Protein AF-E5CD20-F1 (afdb_monomer_lite)

pLDDT: mean 96.15, std 4.2, range [71.88, 98.69]

Structure (mmCIF, N/CA/C/O backbone):
data_AF-E5CD20-F1
#
_entry.id   AF-E5CD20-F1
#
loop_
_atom_site.group_PDB
_atom_site.id
_atom_site.type_symbol
_atom_site.label_atom_id
_atom_site.label_alt_id
_atom_site.label_comp_id
_atom_site.label_asym_id
_atom_site.label_entity_id
_atom_site.label_seq_id
_atom_site.pdbx_PDB_ins_code
_atom_site.Cartn_x
_atom_site.Cartn_y
_atom_site.Cartn_z
_atom_site.occupancy
_atom_site.B_iso_or_equiv
_atom_site.auth_seq_id
_atom_site.auth_comp_id
_atom_site.auth_asym_id
_atom_site.auth_atom_id
_atom_site.pdbx_PDB_model_num
ATOM 1 N N . MET A 1 1 ? -19.548 2.935 14.353 1.00 80.75 1 MET A N 1
ATOM 2 C CA . MET A 1 1 ? -18.164 2.834 14.851 1.00 80.75 1 MET A CA 1
ATOM 3 C C . MET A 1 1 ? -17.461 1.550 14.403 1.00 80.75 1 MET A C 1
ATOM 5 O O . MET A 1 1 ? -16.801 1.615 13.378 1.00 80.75 1 MET A O 1
ATOM 9 N N . ILE A 1 2 ? -17.649 0.372 15.028 1.00 89.50 2 ILE A N 1
ATOM 10 C CA . ILE A 1 2 ? -16.920 -0.865 14.626 1.00 89.50 2 ILE A CA 1
ATOM 11 C C . ILE A 1 2 ? -17.114 -1.231 13.142 1.00 89.50 2 ILE A C 1
ATOM 13 O O . ILE A 1 2 ? -16.157 -1.590 12.452 1.00 89.50 2 ILE A O 1
ATOM 17 N N . GLY A 1 3 ? -18.345 -1.116 12.628 1.00 91.00 3 GLY A N 1
ATOM 18 C CA . GLY A 1 3 ? -18.637 -1.394 11.216 1.00 91.00 3 GLY A CA 1
ATOM 19 C C . GLY A 1 3 ? -17.941 -0.434 10.241 1.00 91.00 3 GLY A C 1
ATOM 20 O O . GLY A 1 3 ? -17.517 -0.851 9.167 1.00 91.00 3 GLY A O 1
ATOM 21 N N . GLU A 1 4 ? -17.766 0.832 10.626 1.00 93.81 4 GLU A N 1
ATOM 22 C CA . GLU A 1 4 ? -17.084 1.843 9.804 1.00 93.81 4 GLU A CA 1
ATOM 23 C C . GLU A 1 4 ? -15.573 1.607 9.786 1.00 93.81 4 GLU A C 1
ATOM 25 O O . GLU A 1 4 ? -14.973 1.638 8.714 1.00 93.81 4 GLU A O 1
ATOM 30 N N . ILE A 1 5 ? -14.979 1.280 10.939 1.00 95.06 5 ILE A N 1
ATOM 31 C CA . ILE A 1 5 ? -13.550 0.948 11.044 1.00 95.06 5 ILE A CA 1
ATOM 32 C C . ILE A 1 5 ? -13.237 -0.337 10.278 1.00 95.06 5 ILE A C 1
ATOM 34 O O . ILE A 1 5 ? -12.269 -0.387 9.528 1.00 95.06 5 ILE A O 1
ATOM 38 N N . THR A 1 6 ? -14.100 -1.352 10.370 1.00 96.31 6 THR A N 1
ATOM 39 C CA . THR A 1 6 ? -13.944 -2.584 9.578 1.00 96.31 6 THR A CA 1
ATOM 40 C C . THR A 1 6 ? -14.031 -2.299 8.074 1.00 96.31 6 THR A C 1
ATOM 42 O O . THR A 1 6 ? -13.249 -2.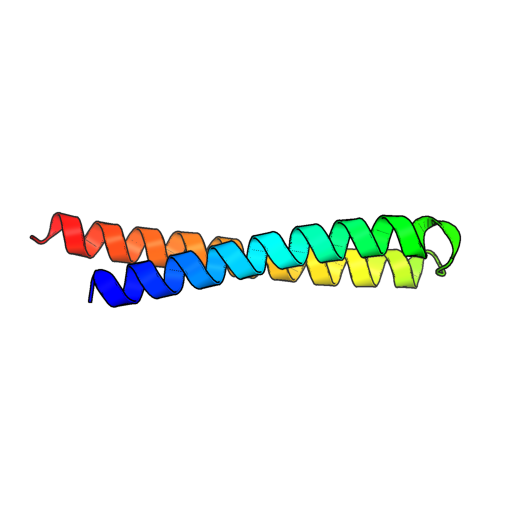837 7.299 1.00 96.31 6 THR A O 1
ATOM 45 N N . CYS A 1 7 ? -14.928 -1.405 7.642 1.00 97.25 7 CYS A N 1
ATOM 46 C CA . CYS A 1 7 ? -14.989 -0.989 6.241 1.00 97.25 7 CYS A CA 1
ATOM 47 C C . CYS A 1 7 ? -13.724 -0.229 5.802 1.00 97.25 7 CYS A C 1
ATOM 49 O O . CYS A 1 7 ? -13.246 -0.436 4.688 1.00 97.25 7 CYS A O 1
ATOM 51 N N . ALA A 1 8 ? -13.170 0.629 6.664 1.00 97.75 8 ALA A N 1
ATOM 52 C CA . ALA A 1 8 ? -11.923 1.338 6.394 1.00 97.75 8 ALA A CA 1
ATOM 53 C C . ALA A 1 8 ? -10.726 0.378 6.281 1.00 97.75 8 ALA A C 1
ATOM 55 O O . ALA A 1 8 ? -9.953 0.508 5.337 1.00 97.75 8 ALA A O 1
ATOM 56 N N . ILE A 1 9 ? -10.624 -0.608 7.178 1.00 98.38 9 ILE A N 1
ATOM 57 C CA . ILE A 1 9 ? -9.606 -1.671 7.144 1.00 98.38 9 ILE A CA 1
ATOM 58 C C . ILE A 1 9 ? -9.645 -2.405 5.804 1.00 98.38 9 ILE A C 1
ATOM 60 O O . ILE A 1 9 ? -8.649 -2.385 5.087 1.00 98.38 9 ILE A O 1
ATOM 64 N N . ASN A 1 10 ? -10.811 -2.930 5.410 1.00 98.19 10 ASN A N 1
ATOM 65 C CA . ASN A 1 10 ? -10.949 -3.681 4.159 1.00 98.19 10 ASN A CA 1
ATOM 66 C C . ASN A 1 10 ? -10.519 -2.851 2.935 1.00 98.19 10 ASN A C 1
ATOM 68 O O . ASN A 1 10 ? -9.879 -3.362 2.024 1.00 98.19 10 ASN A O 1
ATOM 72 N N . ARG A 1 11 ? -10.838 -1.548 2.913 1.00 98.38 11 ARG A N 1
ATOM 73 C CA . ARG A 1 11 ? -10.423 -0.645 1.823 1.00 98.38 11 ARG A CA 1
ATOM 74 C C . ARG A 1 11 ? -8.918 -0.399 1.793 1.00 98.38 11 ARG A C 1
ATOM 76 O O . ARG A 1 11 ? -8.373 -0.127 0.727 1.00 98.38 11 ARG A O 1
ATOM 83 N N . VAL A 1 12 ? -8.263 -0.374 2.951 1.00 98.56 12 VAL A N 1
ATOM 84 C CA . VAL A 1 12 ? -6.806 -0.212 3.035 1.00 98.56 12 VAL A CA 1
ATOM 85 C C . VAL A 1 12 ? -6.113 -1.505 2.612 1.00 98.56 12 VAL A C 1
ATOM 87 O O . VAL A 1 12 ? -5.145 -1.437 1.862 1.00 98.56 12 VAL A O 1
ATOM 90 N N . GLU A 1 13 ? -6.631 -2.662 3.024 1.00 98.50 13 GLU A N 1
ATOM 91 C CA . GLU A 1 13 ? -6.144 -3.977 2.588 1.00 98.50 13 GLU A CA 1
ATOM 92 C C . GLU A 1 13 ? -6.238 -4.128 1.064 1.00 98.50 13 GLU A C 1
ATOM 94 O O . GLU A 1 13 ? -5.229 -4.415 0.424 1.00 98.50 13 GLU A O 1
ATOM 99 N N . GLU A 1 14 ? -7.390 -3.805 0.468 1.00 98.56 14 GLU A N 1
ATOM 100 C CA . GLU A 1 14 ? -7.583 -3.856 -0.988 1.00 98.56 14 GLU A CA 1
ATOM 101 C C . GLU A 1 14 ? -6.618 -2.917 -1.739 1.00 98.56 14 GLU A C 1
ATOM 103 O O . GLU A 1 14 ? -6.049 -3.292 -2.762 1.00 98.56 14 GLU A O 1
ATOM 108 N N . GLN A 1 15 ? -6.366 -1.708 -1.223 1.00 98.69 15 GLN A N 1
ATOM 109 C CA . GLN A 1 15 ? -5.381 -0.792 -1.819 1.00 98.69 15 GLN A CA 1
ATOM 110 C C . GLN A 1 15 ? -3.949 -1.333 -1.744 1.00 98.69 15 GLN A C 1
ATOM 112 O O . GLN A 1 15 ? -3.160 -1.104 -2.659 1.00 98.69 15 GLN A O 1
ATOM 117 N N . ILE A 1 16 ? -3.593 -2.016 -0.654 1.00 98.69 16 ILE A N 1
ATOM 118 C CA . ILE A 1 16 ? -2.274 -2.640 -0.515 1.00 98.69 16 ILE A CA 1
ATOM 119 C C . ILE A 1 16 ? -2.123 -3.774 -1.532 1.00 98.69 16 ILE A C 1
ATOM 121 O O . ILE A 1 16 ? -1.087 -3.845 -2.188 1.00 98.69 16 ILE A O 1
ATOM 125 N N . GLU A 1 17 ? -3.139 -4.627 -1.687 1.00 98.44 17 GLU A N 1
ATOM 126 C CA . GLU A 1 17 ? -3.144 -5.706 -2.685 1.00 98.44 17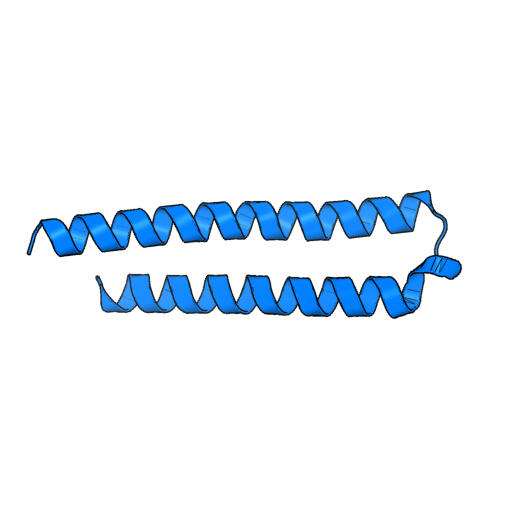 GLU A CA 1
ATOM 127 C C . GLU A 1 17 ? -2.990 -5.155 -4.107 1.00 98.44 17 GLU A C 1
ATOM 129 O O . GLU A 1 17 ? -2.091 -5.573 -4.832 1.00 98.44 17 GLU A O 1
ATOM 134 N N . GLN A 1 18 ? -3.762 -4.124 -4.465 1.00 98.56 18 GLN A N 1
ATOM 135 C CA . GLN A 1 18 ? -3.659 -3.468 -5.773 1.00 98.56 18 GLN A CA 1
ATOM 136 C C . GLN A 1 18 ? -2.264 -2.891 -6.047 1.00 98.56 18 GLN A C 1
ATOM 138 O O . GLN A 1 18 ? -1.781 -2.955 -7.175 1.00 98.56 18 GLN A O 1
ATOM 143 N N . LEU A 1 19 ? -1.592 -2.337 -5.033 1.00 98.56 19 LEU A N 1
ATOM 144 C CA . LEU A 1 19 ? -0.226 -1.827 -5.186 1.00 98.56 19 LEU A CA 1
ATOM 145 C C . LEU A 1 19 ? 0.804 -2.946 -5.349 1.00 98.56 19 LEU A C 1
ATOM 147 O O . LEU A 1 19 ? 1.822 -2.730 -6.005 1.00 98.56 19 LEU A O 1
ATOM 151 N N . PHE A 1 20 ? 0.575 -4.124 -4.762 1.00 98.50 20 PHE A N 1
ATOM 152 C CA . PHE A 1 20 ? 1.418 -5.288 -5.028 1.00 98.50 20 PHE A CA 1
ATOM 153 C C . PHE A 1 20 ? 1.251 -5.772 -6.468 1.00 98.50 20 PHE A C 1
ATOM 155 O O . PHE A 1 20 ? 2.265 -5.967 -7.139 1.00 98.50 20 PHE A O 1
ATOM 162 N N . ASP A 1 21 ? 0.016 -5.856 -6.965 1.00 98.38 21 ASP A N 1
ATOM 163 C CA . ASP A 1 21 ? -0.259 -6.192 -8.366 1.00 98.38 21 ASP A CA 1
ATOM 164 C C . ASP A 1 21 ? 0.375 -5.164 -9.321 1.00 98.38 21 ASP A C 1
ATOM 166 O O . ASP A 1 21 ? 1.075 -5.536 -10.264 1.00 98.38 21 ASP A O 1
ATOM 170 N N . GLU A 1 22 ? 0.223 -3.862 -9.039 1.00 98.12 22 GLU A N 1
ATOM 171 C CA . GLU A 1 22 ? 0.859 -2.784 -9.812 1.00 98.12 22 GLU A CA 1
ATOM 172 C C . GLU A 1 22 ? 2.387 -2.914 -9.794 1.00 98.12 22 GLU A C 1
ATOM 174 O O . GLU A 1 22 ? 3.048 -2.722 -10.818 1.00 98.12 22 GLU A O 1
ATOM 179 N N . LYS A 1 23 ? 2.970 -3.254 -8.639 1.00 98.06 23 LYS A N 1
ATOM 180 C CA . LYS A 1 23 ? 4.414 -3.452 -8.511 1.00 98.06 23 LYS A CA 1
ATOM 181 C C . LYS A 1 23 ? 4.889 -4.614 -9.376 1.00 98.06 23 LYS A C 1
ATOM 183 O O . LYS A 1 23 ? 5.901 -4.472 -10.061 1.00 98.06 23 LYS A O 1
ATOM 188 N N . GLU A 1 24 ? 4.192 -5.745 -9.340 1.00 98.12 24 GLU A N 1
ATOM 189 C CA . GLU A 1 24 ? 4.527 -6.913 -10.155 1.00 98.12 24 GLU A CA 1
ATOM 190 C C . GLU A 1 24 ? 4.397 -6.605 -11.649 1.00 98.12 24 GLU A C 1
ATOM 192 O O . GLU A 1 24 ? 5.333 -6.869 -12.408 1.00 98.12 24 GLU A O 1
ATOM 197 N N . GLU A 1 25 ? 3.301 -5.968 -12.070 1.00 97.56 25 GLU A N 1
ATOM 198 C CA . GLU A 1 25 ? 3.104 -5.537 -13.457 1.00 97.56 25 GLU A CA 1
ATOM 199 C C . GLU A 1 25 ? 4.208 -4.569 -13.906 1.00 97.56 25 GLU A C 1
ATOM 201 O O . GLU A 1 25 ? 4.781 -4.725 -14.989 1.00 97.56 25 GLU A O 1
ATOM 206 N N . PHE A 1 26 ? 4.574 -3.607 -13.055 1.00 97.44 26 PHE A N 1
ATOM 207 C CA . PHE A 1 26 ? 5.641 -2.654 -13.338 1.00 97.44 26 PHE A CA 1
ATOM 208 C C . PHE A 1 26 ? 7.002 -3.338 -13.512 1.00 97.44 26 PHE 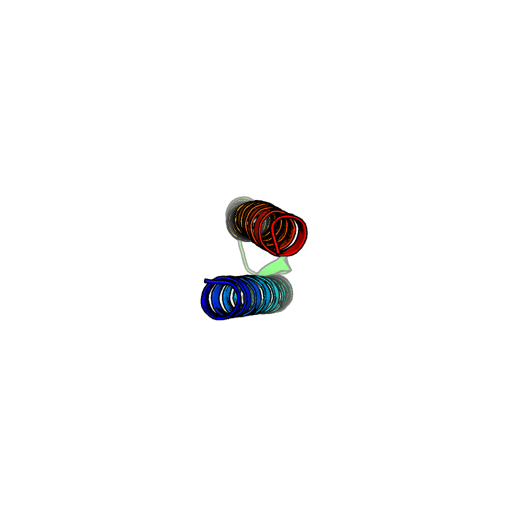A C 1
ATOM 210 O O . PHE A 1 26 ? 7.735 -3.010 -14.448 1.00 97.44 26 PHE A O 1
ATOM 217 N N . ILE A 1 27 ? 7.348 -4.286 -12.636 1.00 97.00 27 ILE A N 1
ATOM 218 C CA . ILE A 1 27 ? 8.597 -5.051 -12.738 1.00 97.00 27 ILE A CA 1
ATOM 219 C C . ILE A 1 27 ? 8.619 -5.816 -14.064 1.00 97.00 27 ILE A C 1
ATOM 221 O O . ILE A 1 27 ? 9.547 -5.638 -14.853 1.00 97.00 27 ILE A O 1
ATOM 225 N N . MET A 1 28 ? 7.564 -6.584 -14.354 1.00 95.62 28 MET A N 1
ATOM 226 C CA . MET A 1 28 ? 7.477 -7.389 -15.576 1.00 95.62 28 MET A CA 1
ATOM 227 C C . MET A 1 28 ? 7.564 -6.549 -16.855 1.00 95.62 28 MET A C 1
ATOM 229 O O . MET A 1 28 ? 8.166 -6.980 -17.837 1.00 95.62 28 MET A O 1
ATOM 233 N N . ALA A 1 29 ? 6.967 -5.356 -16.864 1.00 95.50 29 ALA A N 1
ATOM 234 C CA . ALA A 1 29 ? 6.935 -4.505 -18.047 1.00 95.50 29 ALA A CA 1
ATOM 235 C C . ALA A 1 29 ? 8.222 -3.689 -18.253 1.00 95.50 29 ALA A C 1
ATOM 237 O O . ALA A 1 29 ? 8.549 -3.352 -19.395 1.00 95.50 29 ALA A O 1
ATOM 238 N N . TYR A 1 30 ? 8.935 -3.331 -17.178 1.00 94.56 30 TYR A N 1
ATOM 239 C CA . TYR A 1 30 ? 9.940 -2.268 -17.245 1.00 94.56 30 TYR A CA 1
ATOM 240 C C . TYR A 1 30 ? 11.336 -2.601 -16.714 1.00 94.56 30 TYR A C 1
ATOM 242 O O . TYR A 1 30 ? 12.205 -1.733 -16.842 1.00 94.56 30 TYR A O 1
ATOM 250 N N . GLU A 1 31 ? 11.584 -3.805 -16.186 1.00 89.94 31 GLU A N 1
ATOM 251 C CA . GLU A 1 31 ? 12.893 -4.208 -15.635 1.00 89.94 31 GLU A CA 1
ATOM 252 C C . GLU A 1 31 ? 14.064 -3.904 -16.589 1.00 89.94 31 GLU A C 1
ATOM 254 O O . GLU A 1 31 ? 15.048 -3.289 -16.173 1.00 89.94 31 GLU A O 1
ATOM 259 N N . ASP A 1 32 ? 13.905 -4.209 -17.881 1.00 91.50 32 ASP A N 1
ATOM 260 C CA . ASP A 1 32 ? 14.920 -3.957 -18.917 1.00 91.50 32 ASP A CA 1
ATOM 261 C C . ASP A 1 32 ? 14.592 -2.774 -19.849 1.00 91.50 32 ASP A C 1
ATOM 263 O O . ASP A 1 32 ? 15.400 -2.400 -20.704 1.00 91.50 32 ASP A O 1
ATOM 267 N N . ALA A 1 33 ? 13.406 -2.171 -19.716 1.00 93.06 33 ALA A N 1
ATOM 268 C CA . ALA A 1 33 ? 12.929 -1.136 -20.639 1.00 93.06 33 ALA A CA 1
ATOM 269 C C . ALA A 1 33 ? 13.181 0.295 -20.139 1.00 93.06 33 ALA A C 1
ATOM 271 O O . ALA A 1 33 ? 13.319 1.218 -20.948 1.00 93.06 33 ALA A O 1
ATOM 272 N N . LEU A 1 34 ? 13.235 0.509 -18.819 1.00 94.44 34 LEU A N 1
ATOM 273 C CA . LEU A 1 34 ? 13.455 1.833 -18.234 1.00 94.44 34 LEU A CA 1
ATOM 274 C C . LEU A 1 34 ? 14.922 2.068 -17.854 1.00 94.44 34 LEU A C 1
ATOM 276 O O . LEU A 1 34 ? 15.601 1.165 -17.365 1.00 94.44 34 LEU A O 1
ATOM 280 N N . PRO A 1 35 ? 15.417 3.320 -17.951 1.00 97.06 35 PRO A N 1
ATOM 281 C CA . PRO A 1 35 ? 16.669 3.690 -17.308 1.00 97.06 35 PRO A CA 1
ATOM 282 C C . PRO A 1 35 ? 16.629 3.328 -15.821 1.00 97.06 35 PRO A C 1
ATOM 284 O O . PRO A 1 35 ? 15.695 3.705 -15.108 1.00 97.06 35 PRO A O 1
ATOM 287 N N . ARG A 1 36 ? 17.678 2.653 -15.337 1.00 94.94 36 ARG A N 1
ATOM 288 C CA . ARG A 1 36 ? 17.758 2.112 -13.968 1.00 94.94 36 ARG A CA 1
ATOM 289 C C . ARG A 1 36 ? 17.359 3.114 -12.881 1.00 94.94 36 ARG A C 1
ATOM 291 O O . ARG A 1 36 ? 16.720 2.748 -11.903 1.00 94.94 36 ARG A O 1
ATOM 298 N N . THR A 1 37 ? 17.728 4.383 -13.034 1.00 96.31 37 THR A N 1
ATOM 299 C CA . THR A 1 37 ? 17.390 5.440 -12.070 1.00 96.31 37 THR A CA 1
ATOM 300 C C . THR A 1 37 ? 15.888 5.730 -12.007 1.00 96.31 37 THR A C 1
ATOM 302 O O . THR A 1 37 ? 15.364 5.935 -10.917 1.00 96.31 37 THR A O 1
ATOM 305 N N . MET A 1 38 ? 15.184 5.716 -13.143 1.00 96.19 38 MET A N 1
ATOM 306 C CA . MET A 1 38 ? 13.729 5.895 -13.196 1.00 96.19 38 MET A CA 1
ATOM 307 C C . MET A 1 38 ? 12.989 4.660 -12.687 1.00 96.19 38 MET A C 1
ATOM 309 O O . MET A 1 38 ? 12.026 4.806 -11.937 1.00 96.19 38 MET A O 1
ATOM 313 N N . TYR A 1 39 ? 13.473 3.467 -13.046 1.00 97.06 39 TYR A N 1
ATOM 314 C CA . TYR A 1 39 ? 12.941 2.197 -12.556 1.00 97.06 39 TYR A CA 1
ATOM 315 C C . TYR A 1 39 ? 12.963 2.134 -11.022 1.00 97.06 39 TYR A C 1
ATOM 317 O O . TYR A 1 39 ? 11.926 1.975 -10.382 1.00 97.06 39 TYR A O 1
ATOM 325 N N . LEU A 1 40 ? 14.132 2.378 -10.420 1.00 97.31 40 LEU A N 1
ATOM 326 C CA . LEU A 1 40 ? 14.290 2.360 -8.964 1.00 97.31 40 LEU A CA 1
ATOM 327 C C . LEU A 1 40 ? 13.475 3.447 -8.264 1.00 97.31 40 LEU A C 1
ATOM 329 O O . LEU A 1 40 ? 12.941 3.203 -7.183 1.00 97.31 40 LEU A O 1
ATOM 333 N N . LYS A 1 41 ? 13.369 4.638 -8.866 1.00 97.69 41 LYS A N 1
ATOM 334 C CA . LYS A 1 41 ? 12.555 5.721 -8.309 1.00 97.69 41 LYS A CA 1
ATOM 335 C C . LYS A 1 41 ? 11.087 5.300 -8.203 1.00 97.69 41 LYS A C 1
ATOM 337 O O . LYS A 1 41 ? 10.514 5.429 -7.129 1.00 97.69 41 LYS A O 1
ATOM 342 N N . LYS A 1 42 ? 10.512 4.748 -9.277 1.00 97.12 42 LYS A N 1
ATOM 343 C CA . LYS A 1 42 ? 9.121 4.273 -9.285 1.00 97.12 42 LYS A CA 1
ATOM 344 C C . LYS A 1 42 ? 8.883 3.119 -8.314 1.00 97.12 42 LYS A C 1
ATOM 346 O O . LYS A 1 42 ? 7.909 3.160 -7.574 1.00 97.12 42 LYS A O 1
ATOM 351 N N . LEU A 1 43 ? 9.793 2.144 -8.246 1.00 97.56 43 LEU A N 1
ATOM 352 C CA . LEU A 1 43 ? 9.693 1.073 -7.248 1.00 97.56 43 LEU A CA 1
ATOM 353 C C . LEU A 1 43 ? 9.681 1.620 -5.820 1.00 97.56 43 LEU A C 1
ATOM 355 O O . LEU A 1 43 ? 8.869 1.198 -5.006 1.00 97.56 43 LEU A O 1
ATOM 359 N N . THR A 1 44 ? 10.547 2.595 -5.539 1.00 98.00 44 THR A N 1
ATOM 360 C CA . THR A 1 44 ? 10.631 3.224 -4.216 1.00 98.00 44 THR A CA 1
ATOM 361 C C . THR A 1 44 ? 9.357 4.006 -3.884 1.00 98.00 44 THR A C 1
ATOM 363 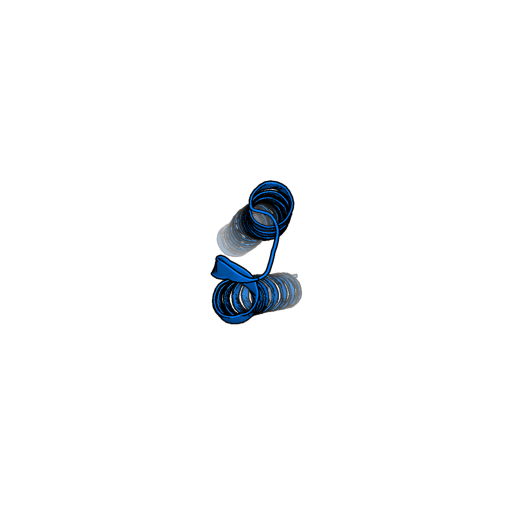O O . THR A 1 44 ? 8.934 4.013 -2.731 1.00 98.00 44 THR A O 1
ATOM 366 N N . GLU A 1 45 ? 8.734 4.655 -4.872 1.00 98.44 45 GLU A N 1
ATOM 367 C CA . GLU A 1 45 ? 7.446 5.345 -4.712 1.00 98.44 45 GLU A CA 1
ATOM 368 C C . GLU A 1 45 ? 6.325 4.359 -4.339 1.00 98.44 45 GLU A C 1
ATOM 370 O O . GLU A 1 45 ? 5.602 4.609 -3.374 1.00 98.44 45 GLU A O 1
ATOM 375 N N . ILE A 1 46 ? 6.225 3.220 -5.038 1.00 98.31 46 ILE A N 1
ATOM 376 C CA . ILE A 1 46 ? 5.241 2.166 -4.734 1.00 98.31 46 ILE A CA 1
ATOM 377 C C . ILE A 1 46 ? 5.493 1.578 -3.339 1.00 98.31 46 ILE A C 1
ATOM 379 O O . ILE A 1 46 ? 4.574 1.505 -2.525 1.00 98.31 46 ILE A O 1
ATOM 383 N N . ASP A 1 47 ? 6.745 1.234 -3.025 1.00 98.50 47 ASP A N 1
ATOM 384 C CA . ASP A 1 47 ? 7.117 0.687 -1.715 1.00 98.50 47 ASP A CA 1
ATOM 385 C C . ASP A 1 47 ? 6.800 1.655 -0.572 1.00 98.50 47 ASP A C 1
ATOM 387 O O . ASP A 1 47 ? 6.211 1.260 0.435 1.00 98.50 47 ASP A O 1
ATOM 391 N N . SER A 1 48 ? 7.097 2.944 -0.753 1.00 98.56 48 SER A N 1
ATOM 392 C CA . SER A 1 48 ? 6.771 3.973 0.241 1.00 98.56 48 SER A CA 1
ATOM 393 C C . SER A 1 48 ? 5.263 4.067 0.476 1.00 98.56 48 SER A C 1
ATOM 395 O O . SER A 1 48 ? 4.822 4.203 1.617 1.00 98.56 48 SER A O 1
ATOM 397 N N . ARG A 1 49 ? 4.458 3.954 -0.588 1.00 98.62 49 ARG A N 1
ATOM 398 C CA . ARG A 1 49 ? 2.999 3.998 -0.480 1.00 98.62 49 ARG A CA 1
ATOM 399 C C . ARG A 1 49 ? 2.433 2.780 0.252 1.00 98.62 49 ARG A C 1
ATOM 401 O O . ARG A 1 49 ? 1.544 2.940 1.088 1.00 98.62 49 ARG A O 1
ATOM 408 N N . ILE A 1 50 ? 2.961 1.587 -0.025 1.00 98.69 50 ILE A N 1
ATOM 409 C CA . ILE A 1 50 ? 2.600 0.357 0.694 1.00 98.69 50 ILE A CA 1
ATOM 410 C C . ILE A 1 50 ? 2.937 0.499 2.184 1.00 98.69 50 ILE A C 1
ATOM 412 O O . ILE A 1 50 ? 2.110 0.166 3.035 1.00 98.69 50 ILE A O 1
ATOM 416 N N . ASP A 1 51 ? 4.116 1.025 2.518 1.00 98.62 51 ASP A N 1
ATOM 417 C CA . ASP A 1 51 ? 4.538 1.222 3.908 1.00 98.62 51 ASP A CA 1
ATOM 418 C C . ASP A 1 51 ? 3.652 2.224 4.663 1.00 98.62 51 ASP A C 1
ATOM 420 O O . ASP A 1 51 ? 3.340 2.016 5.839 1.00 98.62 51 ASP A O 1
ATOM 424 N N . GLU A 1 52 ? 3.218 3.303 4.007 1.0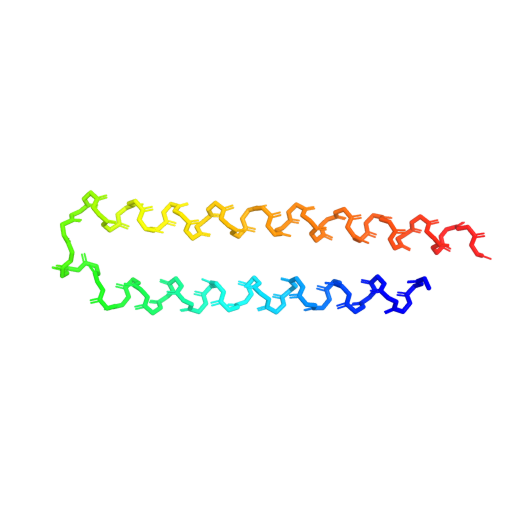0 98.69 52 GLU A N 1
ATOM 425 C CA . GLU A 1 52 ? 2.242 4.243 4.570 1.00 98.69 52 GLU A CA 1
ATOM 426 C C . GLU A 1 52 ? 0.904 3.559 4.869 1.00 98.69 52 GLU A C 1
ATOM 428 O O . GLU A 1 52 ? 0.396 3.664 5.987 1.00 98.69 52 GLU A O 1
ATOM 433 N N . LEU A 1 53 ? 0.357 2.818 3.902 1.00 98.69 53 LEU A N 1
ATOM 434 C CA . LEU A 1 53 ? -0.922 2.129 4.064 1.00 98.69 53 LEU A CA 1
ATOM 435 C C . LEU A 1 53 ? -0.859 1.046 5.144 1.00 98.69 53 LEU A C 1
ATOM 437 O O . LEU A 1 53 ? -1.796 0.919 5.927 1.00 98.69 53 LEU A O 1
ATOM 441 N N . LYS A 1 54 ? 0.257 0.315 5.263 1.00 98.56 54 LYS A N 1
ATOM 442 C CA . LYS A 1 54 ? 0.466 -0.653 6.353 1.00 98.56 54 LYS A CA 1
ATOM 443 C C . LYS A 1 54 ? 0.441 0.008 7.728 1.00 98.56 54 LYS A C 1
ATOM 445 O O . LYS A 1 54 ? -0.143 -0.551 8.652 1.00 98.56 54 LYS A O 1
ATOM 450 N N . LYS A 1 55 ? 1.029 1.200 7.878 1.00 98.62 55 LYS A N 1
ATOM 451 C CA . LYS A 1 55 ? 0.945 1.962 9.138 1.00 98.62 55 LYS A CA 1
ATOM 452 C C . LYS A 1 55 ? -0.495 2.366 9.437 1.00 98.62 55 LYS A C 1
ATOM 454 O O . LYS A 1 55 ? -0.943 2.185 10.562 1.00 98.62 55 LYS A O 1
ATOM 459 N N . THR A 1 56 ? -1.231 2.844 8.433 1.00 98.38 56 THR A N 1
ATOM 460 C CA . THR A 1 56 ? -2.662 3.149 8.577 1.00 98.38 56 THR A CA 1
ATOM 461 C C . THR A 1 56 ? -3.467 1.913 8.980 1.00 98.38 56 THR A C 1
ATOM 463 O O . THR A 1 56 ? -4.300 2.001 9.876 1.00 98.38 56 THR A O 1
ATOM 466 N N . LEU A 1 57 ? -3.196 0.756 8.371 1.00 98.44 57 LEU A N 1
ATOM 467 C CA . LEU A 1 57 ? -3.852 -0.508 8.696 1.00 98.44 57 LEU A CA 1
ATOM 468 C C . LEU A 1 57 ? -3.602 -0.928 10.150 1.00 98.44 57 LEU A C 1
ATOM 470 O O . LEU A 1 57 ? -4.529 -1.374 10.821 1.00 98.44 57 LEU A O 1
ATOM 474 N N . ILE A 1 58 ? -2.370 -0.774 10.643 1.00 98.44 58 ILE A N 1
ATOM 475 C CA . ILE A 1 58 ? -2.031 -1.046 12.046 1.00 98.44 58 ILE A CA 1
ATOM 476 C C . ILE A 1 58 ? -2.844 -0.132 12.965 1.00 98.44 58 ILE A C 1
ATOM 478 O O . ILE A 1 58 ? -3.556 -0.640 13.824 1.00 98.44 58 ILE A O 1
ATOM 482 N N . SER A 1 59 ? -2.828 1.184 12.732 1.00 98.19 59 SER A N 1
ATOM 483 C CA . SER A 1 59 ? -3.569 2.139 13.569 1.00 98.19 59 SER A CA 1
ATOM 484 C C . SER A 1 59 ? -5.080 1.885 13.578 1.00 98.19 59 SER A C 1
ATOM 486 O O . SER A 1 59 ? -5.705 1.963 14.629 1.00 98.19 59 SER A O 1
ATOM 488 N N . LEU A 1 60 ? -5.678 1.530 12.435 1.00 98.06 60 LEU A N 1
ATOM 489 C CA . LEU A 1 60 ? -7.103 1.185 12.367 1.00 98.06 60 LEU A CA 1
ATOM 490 C C . LEU A 1 60 ? -7.432 -0.102 13.138 1.00 98.06 60 LEU A C 1
ATOM 492 O O . LEU A 1 60 ? -8.501 -0.210 13.738 1.00 98.06 60 LEU A O 1
ATOM 496 N N . ASN A 1 61 ? -6.536 -1.091 13.111 1.00 97.62 61 ASN A N 1
ATOM 497 C CA . ASN A 1 61 ? -6.708 -2.322 13.879 1.00 97.62 61 ASN A CA 1
ATOM 498 C C . ASN A 1 61 ? -6.539 -2.088 15.386 1.00 97.62 61 ASN A C 1
ATOM 500 O O . ASN A 1 61 ? -7.287 -2.675 16.165 1.00 97.62 61 ASN A O 1
ATOM 504 N N . GLU A 1 62 ? -5.610 -1.219 15.792 1.00 97.69 62 GLU A N 1
ATOM 505 C CA . GLU A 1 62 ? -5.463 -0.776 17.184 1.00 97.69 62 GLU A CA 1
ATOM 506 C C . GLU A 1 62 ? -6.740 -0.074 17.667 1.00 97.69 62 GLU A C 1
ATOM 508 O O . GLU A 1 62 ? -7.317 -0.491 18.667 1.00 97.69 62 GLU A O 1
ATOM 513 N N . GLU A 1 63 ? -7.262 0.893 16.904 1.00 96.12 63 GLU A N 1
ATOM 514 C CA . GLU A 1 63 ? -8.519 1.590 17.225 1.00 96.12 63 GLU A CA 1
ATOM 515 C C . GLU A 1 63 ? -9.705 0.616 17.330 1.00 96.12 63 GLU A C 1
ATOM 517 O O . GLU A 1 63 ? -10.516 0.690 18.254 1.00 96.12 63 GLU A O 1
ATOM 522 N N . LYS A 1 64 ? -9.802 -0.349 16.407 1.00 95.88 64 LYS A N 1
ATOM 523 C CA . LYS A 1 64 ? -10.830 -1.396 16.464 1.00 95.88 64 LYS A CA 1
ATOM 524 C C . LYS A 1 64 ? -10.735 -2.212 17.753 1.00 95.88 64 LYS A C 1
ATOM 526 O O . LYS A 1 64 ? -11.774 -2.528 18.332 1.00 95.88 64 LYS A O 1
ATOM 531 N N . GLN A 1 65 ? -9.523 -2.575 18.168 1.00 95.56 65 GLN A N 1
ATOM 532 C CA . GLN A 1 65 ? -9.302 -3.362 19.376 1.00 95.56 65 GLN A CA 1
ATOM 533 C C . GLN A 1 65 ? -9.654 -2.562 20.632 1.00 95.56 65 GLN A C 1
ATOM 535 O O . GLN A 1 65 ? -10.355 -3.087 21.489 1.00 95.56 65 GLN A O 1
ATOM 540 N N . GLU A 1 66 ? -9.270 -1.286 20.703 1.00 95.19 66 GLU A N 1
ATOM 541 C CA . GLU A 1 66 ? -9.631 -0.406 21.822 1.00 95.19 66 GLU A CA 1
ATOM 542 C C . GLU A 1 66 ? -11.148 -0.324 22.020 1.00 95.19 66 GLU A C 1
ATOM 544 O O . GLU A 1 66 ? -11.632 -0.354 23.149 1.00 95.19 66 GLU A O 1
ATOM 549 N N . ILE A 1 67 ? -11.917 -0.260 20.930 1.00 93.25 67 ILE A N 1
ATOM 550 C CA . ILE A 1 67 ? -13.382 -0.229 21.008 1.00 93.25 67 ILE A CA 1
ATOM 551 C C . ILE A 1 67 ? -13.939 -1.562 21.510 1.00 93.25 67 ILE A C 1
ATOM 553 O O . ILE A 1 67 ? -14.837 -1.556 22.346 1.00 93.25 67 ILE A O 1
ATOM 557 N N . LEU A 1 68 ? -13.410 -2.687 21.020 1.00 93.31 68 LEU A N 1
ATOM 558 C CA . LEU A 1 68 ? -13.834 -4.021 21.453 1.00 93.31 68 LEU A CA 1
ATOM 559 C C . LEU A 1 68 ? -13.500 -4.294 22.923 1.00 93.31 68 LEU A C 1
ATOM 561 O O . LEU A 1 68 ? -14.259 -4.982 23.590 1.00 93.31 68 LEU A O 1
ATOM 565 N N . ASP A 1 69 ? -12.391 -3.753 23.425 1.00 93.62 69 ASP A N 1
ATOM 566 C CA . ASP A 1 69 ? -11.978 -3.909 24.823 1.00 93.62 69 ASP A CA 1
ATOM 567 C C . ASP A 1 69 ? -12.818 -3.050 25.793 1.00 93.62 69 ASP A C 1
ATOM 569 O O . ASP A 1 69 ? -12.794 -3.283 27.004 1.00 93.62 69 ASP A O 1
ATOM 573 N N . MET A 1 70 ? -13.546 -2.048 25.282 1.00 88.94 70 MET A N 1
ATOM 574 C CA . MET A 1 70 ? -14.449 -1.187 26.061 1.00 88.94 70 MET A CA 1
ATOM 575 C C . MET A 1 70 ? -15.901 -1.696 26.131 1.00 88.94 70 MET A C 1
ATOM 577 O O . MET A 1 70 ? -16.662 -1.185 26.960 1.00 88.94 70 MET A O 1
ATOM 581 N N . GLU A 1 71 ? -16.294 -2.645 25.275 1.00 71.88 71 GLU A N 1
ATOM 582 C CA . GLU A 1 71 ? -17.632 -3.271 25.242 1.00 71.88 71 GLU A CA 1
ATOM 583 C C . GLU A 1 71 ? -17.720 -4.520 26.137 1.00 71.88 71 GLU A C 1
ATOM 585 O O . GLU A 1 71 ? -18.771 -4.672 26.808 1.00 71.88 71 GLU A O 1
#

Radius of gyration: 16.38 Å; chains: 1; bounding box: 36×13×47 Å

Secondary structure (DSSP, 8-state):
-HHHHHHHHHHHHHHHHHHHHHHHHHHHHHTTTS-HHHHHHHHHHHHHHHH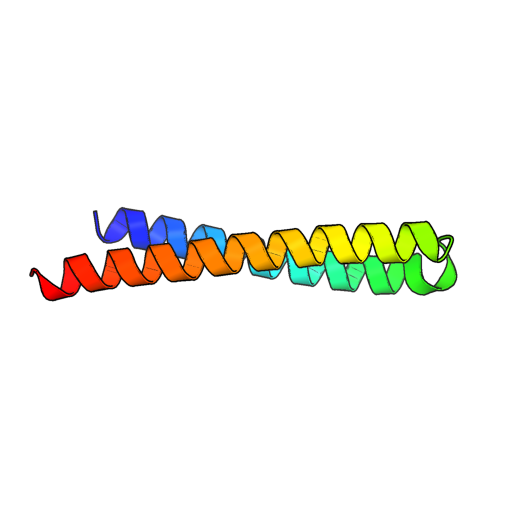HHHHHHHHHHHHHHHHHHH-

Sequence (71 aa):
MIGEITCAINRVEEQIEQLFDEKEEFIMAYEDALPRTMYLKKLTEIDSRIDELKKTLISLNEEKQEILDME

Foldseek 3Di:
DLVVLVVVLVVLVVVLVVLVVVLVVLCVVPVPPDDPVVSVVVNVVSVVVSVVSVVVNVVSVVVSVVVVVVD